Protein AF-K1S826-F1 (afdb_monomer)

Foldseek 3Di:
DDADPDHQADPPPRDGDDDDPLVPDPVSVVVVVVCCVVPPVVVQVVCVVVVNDDDDDCDPDPPPCPPVVVVD

Nearest PDB structures (foldseek):
  3gmt-assembly2_B  TM=5.117E-01  e=4.758E-02  Burkholderia pseudomallei 1710b
  3gmt-assembly1_A  TM=5.026E-01  e=8.331E-02  Burkholderia pseudomallei 1710b
  7zuw-assembly1_CC  TM=2.321E-01  e=7.357E+00  Saccharomyces cerevisiae

Sequence (72 aa):
MHPSKVEGICDICGSKLVQRGDDSDENAIKQRLAIYDEKTSPLIDFYTKKGVLVTEEVSEKINRLGKEAAED

Structure (mmCIF, N/CA/C/O backbone):
data_AF-K1S826-F1
#
_entry.id   AF-K1S826-F1
#
loop_
_atom_site.group_PDB
_atom_site.id
_atom_site.type_symbol
_atom_site.label_atom_id
_atom_site.label_alt_id
_atom_site.label_comp_id
_atom_site.label_asym_id
_atom_site.label_entity_id
_atom_site.label_seq_id
_atom_site.pdbx_PDB_ins_code
_atom_site.Cartn_x
_atom_site.Cartn_y
_atom_site.Cartn_z
_atom_site.occupancy
_atom_site.B_iso_or_equiv
_atom_site.auth_seq_id
_atom_site.auth_comp_id
_atom_site.auth_asym_id
_atom_site.auth_atom_id
_atom_site.pdbx_PDB_model_num
ATOM 1 N N . MET A 1 1 ? 9.938 -9.638 -3.287 1.00 62.12 1 MET A N 1
ATOM 2 C CA . MET A 1 1 ? 9.353 -8.714 -4.268 1.00 62.12 1 MET A CA 1
ATOM 3 C C . MET A 1 1 ? 8.601 -9.550 -5.285 1.00 62.12 1 MET A C 1
ATOM 5 O O . MET A 1 1 ? 8.872 -10.745 -5.347 1.00 62.12 1 MET A O 1
ATOM 9 N N . HIS A 1 2 ? 7.693 -8.963 -6.063 1.00 74.94 2 HIS A N 1
ATOM 10 C CA . HIS A 1 2 ? 7.057 -9.639 -7.198 1.00 74.94 2 HIS A CA 1
ATOM 11 C C . HIS A 1 2 ? 7.645 -9.083 -8.506 1.00 74.94 2 HIS A C 1
ATOM 13 O O . HIS A 1 2 ? 7.138 -8.086 -9.021 1.00 74.94 2 HIS A O 1
ATOM 19 N N . PRO A 1 3 ? 8.784 -9.622 -8.978 1.00 84.81 3 PRO A N 1
ATOM 20 C CA . PRO A 1 3 ? 9.392 -9.171 -10.222 1.00 84.81 3 PRO A CA 1
ATOM 21 C C . PRO A 1 3 ? 8.553 -9.621 -11.422 1.00 84.81 3 PRO A C 1
ATOM 23 O O . PRO A 1 3 ? 7.906 -10.667 -11.375 1.00 84.81 3 PRO A O 1
ATOM 26 N N . SER A 1 4 ? 8.600 -8.850 -12.506 1.00 92.69 4 SER A N 1
ATOM 27 C CA . SER A 1 4 ? 8.038 -9.270 -13.789 1.00 92.69 4 SER A CA 1
ATOM 28 C C . SER A 1 4 ? 8.782 -10.488 -14.346 1.00 92.69 4 SER A C 1
ATOM 30 O O . 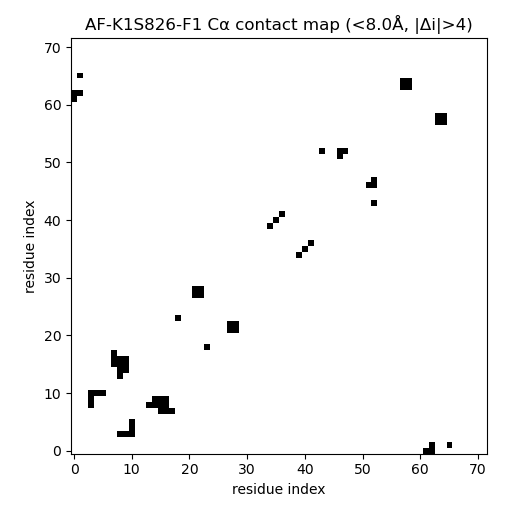SER A 1 4 ? 9.971 -10.675 -14.071 1.00 92.69 4 SER A O 1
ATOM 32 N N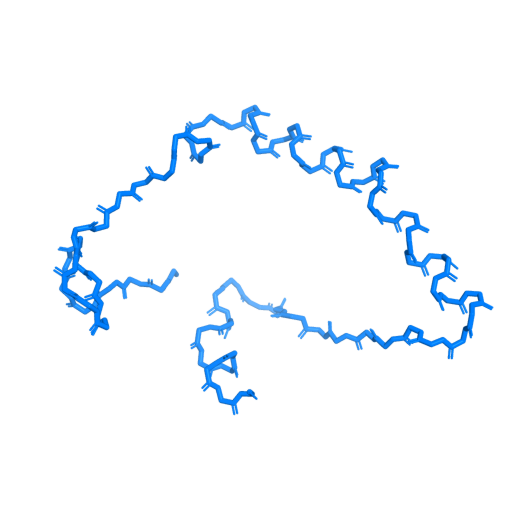 . LYS A 1 5 ? 8.108 -11.310 -15.164 1.00 93.56 5 LYS A N 1
ATOM 33 C CA . LYS A 1 5 ? 8.738 -12.477 -15.818 1.00 93.56 5 LYS A CA 1
ATOM 34 C C . LYS A 1 5 ? 9.862 -12.057 -16.757 1.00 93.56 5 LYS A C 1
ATOM 36 O O . LYS A 1 5 ? 10.871 -12.749 -16.868 1.00 93.56 5 LYS A O 1
ATOM 41 N N . VAL A 1 6 ? 9.668 -10.929 -17.437 1.00 95.81 6 VAL A N 1
ATOM 42 C CA . VAL A 1 6 ? 10.688 -10.264 -18.249 1.00 95.81 6 VAL A CA 1
ATOM 43 C C . VAL A 1 6 ? 11.024 -8.941 -17.584 1.00 95.81 6 VAL A C 1
ATOM 45 O O . VAL A 1 6 ? 10.131 -8.138 -17.310 1.00 95.81 6 VAL A O 1
ATOM 48 N N . GLU A 1 7 ? 12.304 -8.714 -17.305 1.00 94.75 7 GLU A N 1
ATOM 49 C CA . GLU A 1 7 ? 12.764 -7.529 -16.585 1.00 94.75 7 GLU A CA 1
ATOM 50 C C . GLU A 1 7 ? 12.259 -6.238 -17.246 1.00 94.75 7 GLU A C 1
ATOM 52 O O . GLU A 1 7 ? 12.440 -6.009 -18.443 1.00 94.75 7 GLU A O 1
ATOM 57 N N . GLY A 1 8 ? 11.579 -5.406 -16.454 1.00 94.44 8 GLY A N 1
ATOM 58 C CA . GLY A 1 8 ? 11.075 -4.111 -16.901 1.00 94.44 8 GLY A CA 1
ATOM 59 C C . GLY A 1 8 ? 9.861 -4.157 -17.832 1.00 94.44 8 GLY A C 1
ATOM 60 O O . GLY A 1 8 ? 9.489 -3.103 -18.341 1.00 94.44 8 GLY A O 1
ATOM 61 N N . ILE A 1 9 ? 9.225 -5.313 -18.058 1.00 96.75 9 ILE A N 1
ATOM 62 C CA . ILE A 1 9 ? 8.053 -5.458 -18.938 1.00 96.75 9 ILE A CA 1
ATOM 63 C C . ILE A 1 9 ? 6.834 -5.959 -18.154 1.00 96.75 9 ILE A C 1
ATOM 65 O O . ILE A 1 9 ? 6.927 -6.900 -17.374 1.00 96.75 9 ILE A O 1
ATOM 69 N N . CYS A 1 10 ? 5.670 -5.345 -18.371 1.00 94.62 10 CYS A N 1
ATOM 70 C CA . CYS A 1 10 ? 4.410 -5.796 -17.789 1.00 94.62 10 CYS A CA 1
ATOM 71 C C . CYS A 1 10 ? 3.992 -7.161 -18.359 1.00 94.62 10 CYS A C 1
ATOM 73 O O . CYS A 1 10 ? 3.808 -7.299 -19.569 1.00 94.62 10 CYS A O 1
ATOM 75 N N . ASP A 1 11 ? 3.739 -8.133 -17.480 1.00 94.81 11 ASP A N 1
ATOM 76 C CA . ASP A 1 11 ? 3.343 -9.497 -17.860 1.00 94.81 11 ASP A CA 1
ATOM 77 C C . ASP A 1 11 ? 1.957 -9.588 -18.534 1.00 94.81 11 ASP A C 1
ATOM 79 O O . ASP A 1 11 ? 1.657 -10.600 -19.165 1.00 94.81 11 ASP A O 1
ATOM 83 N N . ILE A 1 12 ? 1.110 -8.556 -18.401 1.00 94.38 12 ILE A N 1
ATOM 84 C CA . ILE A 1 12 ? -0.265 -8.539 -18.935 1.00 94.38 12 ILE A CA 1
ATOM 85 C C . ILE A 1 12 ? -0.336 -7.794 -20.270 1.00 94.38 12 ILE A C 1
ATOM 87 O O . ILE A 1 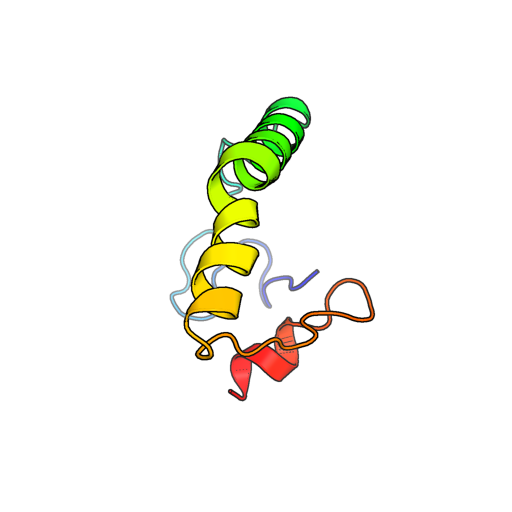12 ? -0.877 -8.316 -21.240 1.00 94.38 12 ILE A O 1
ATOM 91 N N . CYS A 1 13 ? 0.183 -6.563 -20.328 1.00 96.44 13 CYS A N 1
ATOM 92 C CA . CYS A 1 13 ? 0.029 -5.696 -21.502 1.00 96.44 13 CYS A CA 1
ATOM 93 C C . CYS A 1 13 ? 1.332 -5.425 -22.268 1.00 96.44 13 CYS A C 1
ATOM 95 O O . CYS A 1 13 ? 1.298 -4.749 -23.293 1.00 96.44 13 CYS A O 1
ATOM 97 N N . GLY A 1 14 ? 2.478 -5.921 -21.789 1.00 96.31 14 GLY A N 1
ATOM 98 C CA . GLY A 1 14 ? 3.770 -5.773 -22.464 1.00 96.31 14 GLY A CA 1
ATOM 99 C C . GLY A 1 14 ? 4.376 -4.364 -22.422 1.00 96.31 14 GLY A C 1
ATOM 100 O O . GLY A 1 14 ? 5.388 -4.116 -23.075 1.00 96.31 14 GLY A O 1
ATOM 101 N N . SER A 1 15 ? 3.786 -3.423 -21.678 1.00 97.06 15 SER A N 1
ATOM 102 C CA . SER A 1 15 ? 4.334 -2.071 -21.523 1.00 97.06 15 SER A CA 1
ATOM 103 C C . SER A 1 15 ? 5.619 -2.062 -20.687 1.00 97.06 15 SER A C 1
ATOM 105 O O . SER A 1 15 ? 5.855 -2.954 -19.870 1.00 97.06 15 SER A O 1
ATOM 107 N N . LYS A 1 16 ? 6.456 -1.032 -20.869 1.00 97.44 16 LYS A N 1
ATOM 108 C CA . LYS A 1 16 ? 7.636 -0.822 -20.021 1.00 97.44 16 LYS A CA 1
ATOM 109 C C . LYS A 1 16 ? 7.211 -0.380 -18.622 1.00 97.44 16 LYS A C 1
ATOM 111 O O . LYS A 1 16 ? 6.449 0.575 -18.480 1.00 97.44 16 LYS A O 1
ATOM 116 N N . LEU A 1 17 ? 7.746 -1.048 -17.608 1.00 95.12 17 LEU A N 1
ATOM 117 C CA . LEU A 1 17 ? 7.606 -0.666 -16.211 1.00 95.12 17 LEU A CA 1
ATOM 118 C C . LEU A 1 17 ? 8.537 0.505 -15.901 1.00 95.12 17 LEU A C 1
ATOM 120 O O . LEU A 1 17 ? 9.662 0.581 -16.394 1.00 95.12 17 LEU A O 1
ATOM 124 N N . VAL A 1 18 ? 8.058 1.405 -15.053 1.00 92.69 18 VAL A N 1
ATOM 125 C CA . VAL A 1 18 ? 8.827 2.535 -14.536 1.00 92.69 18 VAL A CA 1
ATOM 126 C C . VAL A 1 18 ? 8.622 2.615 -13.031 1.00 92.69 18 VAL A C 1
ATOM 128 O O . VAL A 1 18 ? 7.538 2.308 -12.531 1.00 92.69 18 VAL A O 1
ATOM 131 N N . GLN A 1 19 ? 9.658 3.029 -12.306 1.00 86.56 19 GLN A N 1
ATOM 132 C CA . GLN A 1 19 ? 9.501 3.386 -10.901 1.00 86.56 19 GLN A CA 1
ATOM 133 C C . GLN A 1 19 ? 8.667 4.666 -10.816 1.00 86.56 19 GLN A C 1
ATOM 135 O O . GLN A 1 19 ? 8.872 5.600 -11.597 1.00 86.56 19 GLN A O 1
ATOM 140 N N . ARG A 1 20 ? 7.712 4.719 -9.887 1.00 85.56 20 ARG A N 1
ATOM 141 C CA . ARG A 1 20 ? 6.962 5.953 -9.658 1.00 85.56 20 ARG A CA 1
ATOM 142 C C . ARG A 1 20 ? 7.891 7.010 -9.067 1.00 85.56 20 ARG A C 1
ATOM 144 O O . ARG A 1 20 ? 8.734 6.706 -8.226 1.00 85.56 20 ARG A O 1
ATOM 151 N N . GLY A 1 21 ? 7.707 8.262 -9.478 1.00 79.56 21 GLY A N 1
ATOM 152 C CA . GLY A 1 21 ? 8.557 9.366 -9.022 1.00 79.56 21 GLY A CA 1
ATOM 153 C C . GLY A 1 21 ? 8.532 9.583 -7.504 1.00 79.56 21 GLY A C 1
ATOM 154 O O . GLY A 1 21 ? 9.532 10.009 -6.939 1.00 79.56 21 GLY A O 1
ATOM 155 N N . ASP A 1 22 ? 7.428 9.242 -6.832 1.00 75.12 22 ASP A N 1
ATOM 156 C CA . ASP A 1 22 ? 7.269 9.379 -5.380 1.00 75.12 22 ASP A CA 1
ATOM 157 C C . ASP A 1 22 ? 7.849 8.211 -4.561 1.00 75.12 22 ASP A C 1
ATOM 159 O O . ASP A 1 22 ? 7.918 8.310 -3.339 1.00 75.12 22 ASP A O 1
ATOM 163 N N . ASP A 1 23 ? 8.308 7.138 -5.212 1.00 76.69 23 ASP A N 1
ATOM 164 C CA . ASP A 1 23 ? 8.912 5.965 -4.558 1.00 76.69 23 ASP A CA 1
ATOM 165 C C . ASP A 1 23 ? 10.454 6.055 -4.488 1.00 76.69 23 ASP A C 1
ATOM 167 O O . ASP A 1 23 ? 11.128 5.059 -4.228 1.00 76.69 23 ASP A O 1
ATOM 171 N N . SER A 1 24 ? 11.034 7.228 -4.772 1.00 73.50 24 SER A N 1
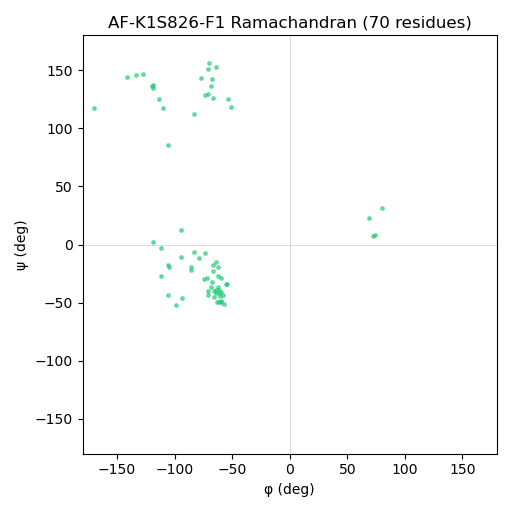ATOM 172 C CA . SER A 1 24 ? 12.494 7.437 -4.843 1.00 73.50 24 SER A CA 1
ATOM 173 C C . SER A 1 24 ? 13.072 8.183 -3.635 1.00 73.50 24 SER A C 1
ATOM 175 O O . SER A 1 24 ? 14.275 8.113 -3.392 1.00 73.50 24 SER A O 1
ATOM 177 N N . ASP A 1 25 ? 12.229 8.897 -2.882 1.00 83.75 25 ASP A N 1
ATOM 178 C CA . ASP A 1 25 ? 12.631 9.684 -1.715 1.00 83.75 25 ASP A CA 1
ATOM 179 C C . ASP A 1 25 ? 12.106 9.032 -0.431 1.00 83.75 25 ASP A C 1
ATOM 181 O O . ASP A 1 25 ? 10.899 8.933 -0.198 1.00 83.75 25 ASP A O 1
ATOM 185 N N . GLU A 1 26 ? 13.025 8.614 0.435 1.00 84.38 26 GLU A N 1
ATOM 186 C CA . GLU A 1 26 ? 12.709 8.055 1.749 1.00 84.38 26 GLU A CA 1
ATOM 187 C C . GLU A 1 26 ? 11.835 9.007 2.587 1.00 84.38 26 GLU A C 1
ATOM 189 O O . GLU A 1 26 ? 10.956 8.562 3.331 1.00 84.38 26 GLU A O 1
ATOM 194 N N . ASN A 1 27 ? 12.019 10.324 2.442 1.00 85.94 27 ASN A N 1
ATOM 195 C CA . ASN A 1 27 ? 11.210 11.314 3.148 1.00 85.94 27 ASN A CA 1
ATOM 196 C C . ASN A 1 27 ? 9.760 11.323 2.659 1.00 85.94 27 ASN A C 1
ATOM 198 O O . ASN A 1 27 ? 8.850 11.451 3.478 1.00 85.94 27 ASN A O 1
ATOM 202 N N . ALA A 1 28 ? 9.526 11.122 1.359 1.00 85.31 28 ALA A N 1
ATOM 203 C CA . ALA A 1 28 ? 8.177 11.023 0.808 1.00 85.31 28 ALA A CA 1
ATOM 204 C C . ALA A 1 28 ? 7.436 9.799 1.372 1.00 85.31 28 ALA A C 1
ATOM 206 O O . ALA A 1 28 ? 6.261 9.899 1.731 1.00 85.31 28 ALA A O 1
ATOM 207 N N . ILE A 1 29 ? 8.127 8.664 1.541 1.00 85.69 29 ILE A N 1
ATOM 208 C CA . ILE A 1 29 ? 7.562 7.459 2.172 1.00 85.69 29 ILE A CA 1
ATOM 209 C C . ILE A 1 29 ? 7.198 7.735 3.637 1.00 85.69 29 ILE A C 1
ATOM 211 O O . ILE A 1 29 ? 6.066 7.468 4.049 1.00 85.69 29 ILE A O 1
ATOM 215 N N . LYS A 1 30 ? 8.117 8.319 4.418 1.00 89.06 30 LYS A N 1
ATOM 216 C CA . LYS A 1 30 ? 7.863 8.679 5.827 1.00 89.06 30 LYS A CA 1
ATOM 217 C C . LYS A 1 30 ? 6.682 9.635 5.963 1.00 89.06 30 LYS A C 1
ATOM 219 O O . LYS A 1 30 ? 5.823 9.436 6.818 1.00 89.06 30 LYS A O 1
ATOM 224 N N . GLN A 1 31 ? 6.604 10.639 5.092 1.00 90.62 31 GLN A N 1
ATOM 225 C CA . GLN A 1 31 ? 5.506 11.597 5.079 1.00 90.62 31 GLN A CA 1
ATOM 226 C C . GLN A 1 31 ? 4.166 10.926 4.747 1.00 90.62 31 GLN A C 1
ATOM 228 O O . GLN A 1 31 ? 3.161 11.224 5.391 1.00 90.62 31 GLN A O 1
ATOM 233 N N . ARG A 1 32 ? 4.135 9.999 3.780 1.00 90.19 32 ARG A N 1
ATOM 234 C CA . ARG A 1 32 ? 2.921 9.238 3.438 1.00 90.19 32 ARG A CA 1
ATOM 235 C C . ARG A 1 32 ? 2.419 8.406 4.618 1.00 90.19 32 ARG A C 1
ATOM 237 O O . ARG A 1 32 ? 1.214 8.400 4.861 1.00 90.19 32 ARG A O 1
ATOM 244 N N . LEU A 1 33 ? 3.318 7.757 5.360 1.00 92.12 33 LEU A N 1
ATOM 245 C CA . LEU A 1 33 ? 2.958 6.993 6.560 1.00 92.12 33 LEU A CA 1
ATOM 246 C C . LEU A 1 33 ? 2.427 7.902 7.677 1.00 92.12 33 LEU A C 1
ATOM 248 O O . LEU A 1 33 ? 1.356 7.633 8.207 1.00 92.12 33 LEU A O 1
ATOM 252 N N . ALA A 1 34 ? 3.087 9.031 7.949 1.00 93.62 34 ALA A N 1
ATOM 253 C CA . ALA A 1 34 ? 2.610 9.991 8.948 1.00 93.62 34 ALA A CA 1
ATOM 254 C C . ALA A 1 34 ? 1.205 10.535 8.618 1.00 93.62 34 ALA A C 1
ATOM 256 O O . ALA A 1 34 ? 0.351 10.642 9.494 1.00 93.62 34 ALA A O 1
ATOM 257 N N . ILE A 1 35 ? 0.936 10.834 7.340 1.00 95.44 35 ILE A N 1
ATOM 258 C CA . ILE A 1 35 ? -0.391 11.275 6.884 1.00 95.44 35 ILE A CA 1
ATOM 259 C C . ILE A 1 35 ? -1.433 10.160 7.036 1.00 95.44 35 ILE A C 1
ATOM 261 O O . ILE A 1 35 ? -2.575 10.442 7.405 1.00 95.44 35 ILE A O 1
ATOM 265 N N . TYR A 1 36 ? -1.075 8.906 6.739 1.00 94.50 36 TYR A N 1
ATOM 266 C CA . TYR A 1 36 ? -1.959 7.763 6.968 1.00 94.50 36 TYR A CA 1
ATOM 267 C C . TYR A 1 36 ? -2.328 7.649 8.452 1.00 94.50 36 TYR A C 1
ATOM 269 O O . TYR A 1 36 ? -3.518 7.573 8.765 1.00 94.50 36 TYR A O 1
ATOM 277 N N . ASP A 1 37 ? -1.343 7.720 9.348 1.00 95.38 37 ASP A N 1
ATOM 278 C CA . ASP A 1 37 ? -1.559 7.635 10.793 1.00 95.38 37 ASP A CA 1
ATOM 279 C C . ASP A 1 37 ? -2.465 8.767 11.291 1.00 95.38 37 ASP A C 1
ATOM 281 O O . ASP A 1 37 ? -3.419 8.514 12.023 1.00 95.38 37 ASP A O 1
ATOM 285 N N . GLU A 1 38 ? -2.232 10.001 10.838 1.00 97.25 38 GLU A N 1
ATOM 286 C CA . GLU A 1 38 ? -3.006 11.175 11.255 1.00 97.25 38 GLU A CA 1
ATOM 287 C C . GLU A 1 38 ? -4.437 11.175 10.692 1.00 97.25 38 GLU A C 1
ATOM 289 O O . GLU A 1 38 ? -5.388 11.512 11.397 1.00 97.25 38 GLU A O 1
ATOM 294 N N . LYS A 1 39 ? -4.607 10.835 9.407 1.00 97.00 39 LYS A N 1
ATOM 295 C CA . LYS A 1 39 ? -5.853 11.121 8.672 1.00 97.00 39 LYS A CA 1
ATOM 296 C C . LYS A 1 39 ? -6.667 9.893 8.302 1.00 97.00 39 LYS A C 1
ATOM 298 O O . LYS A 1 39 ? -7.877 10.011 8.125 1.00 97.00 39 LYS A O 1
ATOM 303 N N . THR A 1 40 ? -6.027 8.738 8.148 1.00 95.88 40 THR A N 1
ATOM 304 C CA . THR A 1 40 ? -6.683 7.512 7.665 1.00 95.88 40 THR A CA 1
ATOM 305 C C . THR A 1 40 ? -6.911 6.514 8.793 1.00 95.88 40 THR A C 1
ATOM 307 O O . THR A 1 40 ? -8.016 5.988 8.906 1.00 95.88 40 THR A O 1
ATOM 310 N N . SER A 1 41 ? -5.926 6.298 9.672 1.00 96.44 41 SER A N 1
ATOM 311 C CA . SER A 1 41 ? -6.046 5.358 10.796 1.00 96.44 41 SER A CA 1
ATOM 312 C C . SER A 1 41 ? -7.259 5.612 11.718 1.00 96.44 41 SER A C 1
ATOM 314 O O . SER A 1 41 ? -7.893 4.631 12.113 1.00 96.44 41 SER A O 1
ATOM 316 N N . PRO A 1 42 ? -7.716 6.864 11.975 1.00 98.06 42 PRO A N 1
ATOM 317 C CA . PRO A 1 42 ? -8.907 7.103 12.800 1.00 98.06 42 PRO A CA 1
ATOM 318 C C . PRO A 1 42 ? -10.211 6.550 12.205 1.00 98.06 42 PRO A C 1
ATOM 320 O O . PRO A 1 42 ? -11.217 6.422 12.907 1.00 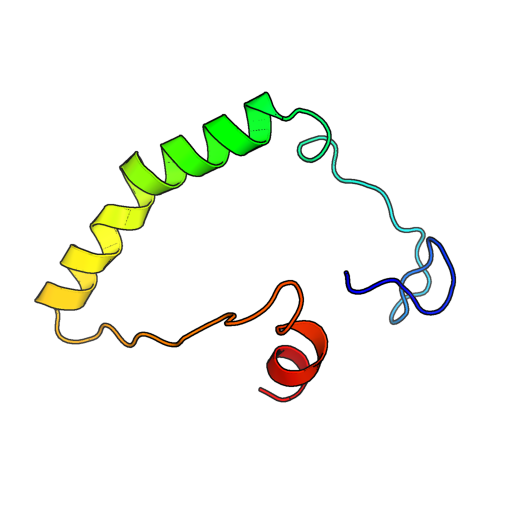98.06 42 PRO A O 1
ATOM 323 N N . LEU A 1 43 ? -10.225 6.200 10.911 1.00 97.25 43 LEU A N 1
ATOM 324 C CA . LEU A 1 43 ? -11.374 5.542 10.289 1.00 97.25 43 LEU A CA 1
ATOM 325 C C . LEU A 1 43 ? -11.607 4.132 10.848 1.00 97.25 43 LEU A C 1
ATOM 327 O O . LEU A 1 43 ? -12.743 3.658 10.804 1.00 97.25 43 LEU A O 1
ATOM 331 N N . ILE A 1 44 ? -10.585 3.489 11.423 1.00 96.62 44 ILE A N 1
ATOM 332 C CA . ILE A 1 44 ? -10.725 2.203 12.120 1.00 96.6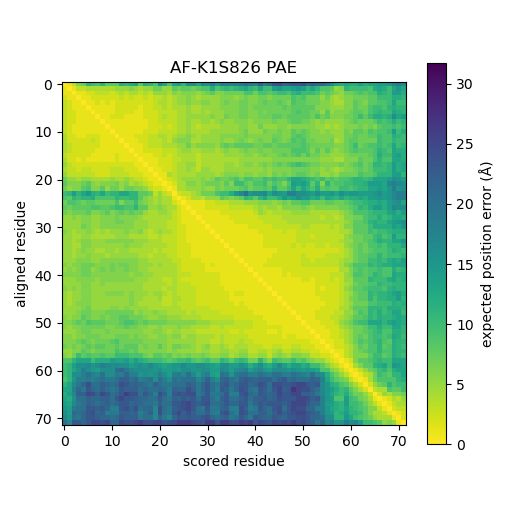2 44 ILE A CA 1
ATOM 333 C C . ILE A 1 44 ? -11.749 2.342 13.250 1.00 96.62 44 ILE A C 1
ATOM 335 O O . ILE A 1 44 ? -12.733 1.600 13.287 1.00 96.62 44 ILE A O 1
ATOM 339 N N . ASP A 1 45 ? -11.597 3.347 14.114 1.00 97.25 45 ASP A N 1
ATOM 340 C CA . ASP A 1 45 ? -12.540 3.619 15.205 1.00 97.25 45 ASP A CA 1
ATOM 341 C C . ASP A 1 45 ? -13.939 3.947 14.684 1.00 97.25 45 ASP A C 1
ATOM 343 O O . ASP A 1 45 ? -14.947 3.528 15.260 1.00 97.25 45 ASP A O 1
ATOM 347 N N . PHE A 1 46 ? -14.021 4.705 13.588 1.00 98.25 46 PHE A N 1
ATOM 348 C CA . PHE A 1 46 ? -15.294 5.074 12.977 1.00 98.25 46 PHE A CA 1
ATOM 349 C C . PHE A 1 46 ? -16.082 3.844 12.506 1.00 98.25 46 PHE A C 1
ATOM 351 O O . PHE A 1 46 ? -17.263 3.708 12.837 1.00 98.25 46 PHE A O 1
ATOM 358 N N . TYR A 1 47 ? -15.444 2.931 11.769 1.00 98.00 47 TYR A N 1
ATOM 359 C CA . TYR A 1 47 ? -16.102 1.715 11.285 1.00 98.00 47 TYR A CA 1
ATOM 360 C C . TYR A 1 47 ? -16.309 0.673 12.391 1.00 98.00 47 TYR A C 1
ATOM 362 O O . TYR A 1 47 ? -17.324 -0.027 12.372 1.00 98.00 47 TYR A O 1
ATOM 370 N N . THR A 1 48 ? -15.435 0.643 13.404 1.00 97.44 48 THR A N 1
ATOM 371 C CA . THR A 1 48 ? -15.631 -0.159 14.624 1.00 97.44 48 THR A CA 1
ATOM 372 C C . THR A 1 48 ? -16.914 0.254 15.342 1.00 97.44 48 THR A C 1
ATOM 374 O O . THR A 1 48 ? -17.762 -0.588 15.622 1.00 97.44 48 THR A O 1
ATOM 377 N N . LYS A 1 49 ? -17.127 1.560 15.568 1.00 9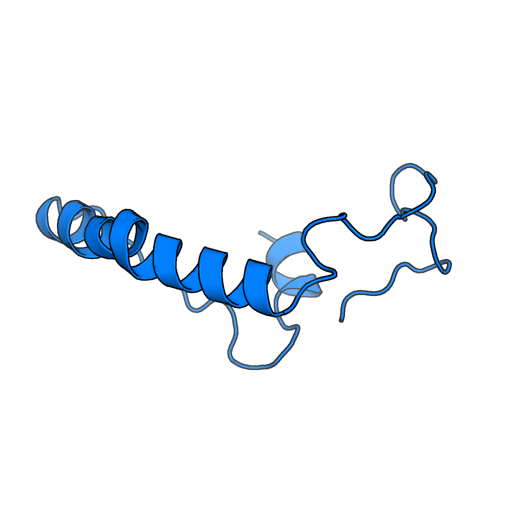8.31 49 LYS A N 1
ATOM 378 C CA . LYS A 1 49 ? -18.345 2.087 16.221 1.00 98.31 49 LYS A CA 1
ATOM 379 C C . LYS A 1 49 ? -19.623 1.807 15.432 1.00 98.31 49 LYS A C 1
ATOM 381 O O . LYS A 1 49 ? -20.696 1.721 16.020 1.00 98.31 49 LYS A O 1
ATOM 386 N N . LYS A 1 50 ? -19.518 1.671 14.111 1.00 98.25 50 LYS A N 1
ATOM 387 C CA . LYS A 1 50 ? -20.636 1.280 13.246 1.00 98.25 50 LYS A CA 1
ATOM 388 C C . LYS A 1 50 ? -20.922 -0.224 13.259 1.00 98.25 50 LYS A C 1
ATOM 390 O O . LYS A 1 50 ? -21.955 -0.619 12.733 1.00 98.25 50 LYS A O 1
ATOM 395 N N . GLY A 1 51 ? -20.035 -1.046 13.824 1.00 98.12 51 GLY A N 1
ATOM 396 C CA . GLY A 1 51 ? -20.185 -2.502 13.862 1.00 98.12 51 GLY A CA 1
ATOM 397 C C . GLY A 1 51 ? -20.052 -3.175 12.493 1.00 98.12 51 GLY A C 1
ATOM 398 O O . GLY A 1 51 ? -20.586 -4.261 12.303 1.00 98.12 51 GLY A O 1
ATOM 399 N N . VAL A 1 52 ? -19.383 -2.524 11.534 1.00 98.00 52 VAL A N 1
ATOM 400 C CA . VAL A 1 52 ? -19.226 -3.021 10.150 1.00 98.00 52 VAL A CA 1
ATOM 401 C C . VAL A 1 52 ? -17.767 -3.255 9.757 1.00 98.00 52 VAL A C 1
ATOM 403 O O . VAL A 1 52 ? -17.489 -3.579 8.606 1.00 98.00 52 VAL A O 1
ATOM 406 N N . LEU A 1 53 ? -16.825 -3.043 10.681 1.00 95.69 53 LEU A N 1
ATOM 407 C CA . LEU A 1 53 ? -15.411 -3.277 10.416 1.00 95.69 53 LEU A CA 1
ATOM 408 C C . LEU A 1 53 ? -15.124 -4.783 10.370 1.00 95.69 53 LEU A C 1
ATOM 410 O O . LEU A 1 53 ? -15.443 -5.502 11.315 1.00 95.69 53 LEU A O 1
ATOM 414 N N . VAL A 1 54 ? -14.466 -5.222 9.300 1.00 93.50 54 VAL A N 1
ATOM 415 C CA . VAL A 1 54 ? -13.859 -6.551 9.168 1.00 93.50 54 VAL A CA 1
ATOM 416 C C . VAL A 1 54 ? -12.360 -6.347 8.976 1.00 93.50 54 VAL A C 1
ATOM 418 O O . VAL A 1 54 ? -11.948 -5.435 8.258 1.00 93.50 54 VAL A O 1
ATOM 421 N N . THR A 1 55 ? -11.552 -7.155 9.653 1.00 88.62 55 THR A N 1
ATOM 422 C CA . THR A 1 55 ? -10.089 -7.077 9.614 1.00 88.62 55 THR A CA 1
ATOM 423 C C . THR A 1 55 ? -9.521 -8.384 9.099 1.00 88.62 55 THR A C 1
ATOM 425 O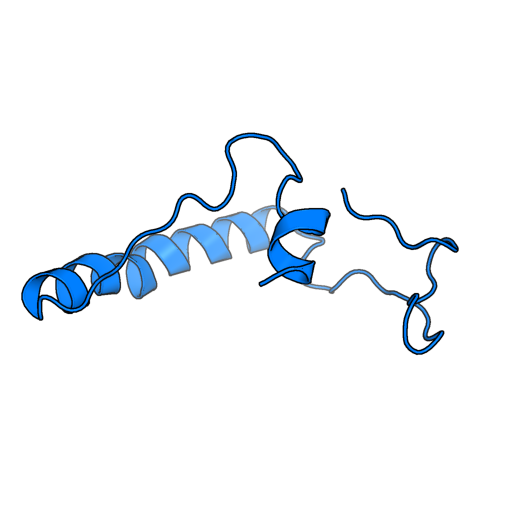 O . THR A 1 55 ? -9.930 -9.437 9.577 1.00 88.62 55 THR A O 1
ATOM 428 N N . GLU A 1 56 ? -8.538 -8.299 8.211 1.00 86.38 56 GLU A N 1
ATOM 429 C CA . GLU A 1 56 ? -7.811 -9.448 7.674 1.00 86.38 56 GLU A CA 1
ATOM 430 C C . GLU A 1 56 ? -6.307 -9.235 7.845 1.00 86.38 56 GLU A C 1
ATOM 432 O O . GLU A 1 56 ? -5.808 -8.105 7.777 1.00 86.38 56 GLU A O 1
ATOM 437 N N . GLU A 1 57 ? -5.571 -10.319 8.074 1.00 82.69 57 GLU A N 1
ATOM 438 C CA . GLU A 1 57 ? -4.115 -10.272 8.148 1.00 82.69 57 GLU A CA 1
ATOM 439 C C . GLU A 1 57 ? -3.507 -10.320 6.742 1.00 82.69 57 GLU A C 1
ATOM 441 O O . GLU A 1 57 ? -3.564 -11.326 6.044 1.00 82.69 57 GLU A O 1
ATOM 446 N N . VAL A 1 58 ? -2.895 -9.211 6.325 1.00 74.81 58 VAL A N 1
ATOM 447 C CA . VAL A 1 58 ? -2.436 -9.021 4.938 1.00 74.81 58 VAL A CA 1
ATOM 448 C C . VAL A 1 58 ? -1.032 -9.610 4.695 1.00 74.81 58 VAL A C 1
ATOM 450 O O . VAL A 1 58 ? -0.655 -9.873 3.553 1.00 74.81 58 VAL A O 1
ATOM 453 N N . SER A 1 59 ? -0.206 -9.807 5.735 1.00 70.00 59 SER A N 1
ATOM 454 C CA . SER A 1 59 ? 1.155 -10.345 5.567 1.00 70.00 59 SER A CA 1
ATOM 455 C C . SER A 1 59 ? 1.856 -10.724 6.882 1.00 70.00 59 SER A C 1
ATOM 457 O O . SER A 1 59 ? 2.286 -9.846 7.623 1.00 70.00 59 SER A O 1
ATOM 459 N N . GLU A 1 60 ? 2.179 -12.009 7.054 1.00 64.88 60 GLU A N 1
ATOM 460 C CA . GLU A 1 60 ? 3.095 -12.511 8.104 1.00 64.88 60 GLU A CA 1
ATOM 461 C C . GLU A 1 60 ? 4.588 -12.472 7.697 1.00 64.88 60 GLU A C 1
ATOM 463 O O . GLU A 1 60 ? 5.489 -12.562 8.532 1.00 64.88 60 GLU A O 1
ATOM 468 N N . LY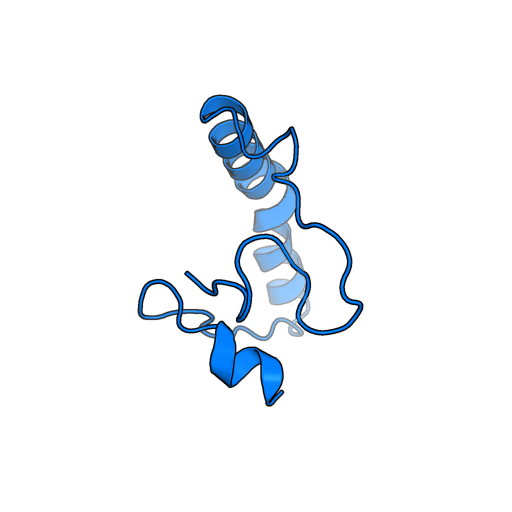S A 1 61 ? 4.879 -12.392 6.388 1.00 62.88 61 LYS A N 1
ATOM 469 C CA . LYS A 1 61 ? 6.237 -12.412 5.810 1.00 62.88 61 LYS A CA 1
ATOM 470 C C . LYS A 1 61 ? 6.329 -11.445 4.638 1.00 62.88 61 LYS A C 1
ATOM 472 O O . LYS A 1 61 ? 5.407 -11.358 3.831 1.00 62.88 61 LYS A O 1
ATOM 477 N N . ILE A 1 62 ? 7.485 -10.794 4.482 1.00 57.56 62 ILE A N 1
ATOM 478 C CA . ILE A 1 62 ? 7.750 -9.880 3.362 1.00 57.56 62 ILE A CA 1
ATOM 479 C C . ILE A 1 62 ? 7.412 -10.583 2.028 1.00 57.56 62 ILE A C 1
ATOM 481 O O . ILE A 1 62 ? 8.069 -11.557 1.660 1.00 57.56 62 ILE A O 1
ATOM 485 N N . ASN A 1 63 ? 6.450 -10.033 1.271 1.00 55.34 63 ASN A N 1
ATOM 486 C CA . ASN A 1 63 ? 5.982 -10.484 -0.057 1.00 55.34 63 ASN A CA 1
ATOM 487 C C . ASN A 1 63 ? 4.997 -11.669 -0.119 1.00 55.34 63 ASN A C 1
ATOM 489 O O . ASN A 1 63 ? 5.010 -12.404 -1.106 1.00 55.34 63 ASN A O 1
ATOM 493 N N . ARG A 1 64 ? 4.125 -11.856 0.874 1.00 50.09 64 ARG A N 1
ATOM 494 C CA . ARG A 1 64 ? 3.093 -12.909 0.817 1.00 50.09 64 ARG A CA 1
ATOM 495 C C . ARG A 1 64 ? 1.948 -12.629 -0.180 1.00 50.09 64 ARG A C 1
ATOM 497 O O . ARG A 1 64 ? 1.438 -13.561 -0.790 1.00 50.09 64 ARG A O 1
ATOM 504 N N . LEU A 1 65 ? 1.637 -11.356 -0.442 1.00 52.50 65 LEU A N 1
ATOM 505 C CA . LEU A 1 65 ? 0.467 -10.941 -1.234 1.00 52.50 65 LEU A CA 1
ATOM 506 C C . LEU A 1 65 ? 0.431 -11.408 -2.698 1.00 52.50 65 LEU A C 1
ATOM 508 O O . LEU A 1 65 ? -0.631 -11.394 -3.301 1.00 52.50 65 LEU A O 1
ATOM 512 N N . GLY A 1 66 ? 1.554 -11.802 -3.303 1.00 55.88 66 GLY A N 1
ATOM 513 C CA . GLY A 1 66 ? 1.597 -12.049 -4.751 1.00 55.88 66 GLY A CA 1
ATOM 514 C C . GLY A 1 66 ? 0.782 -13.255 -5.231 1.00 55.88 66 GLY A C 1
ATOM 515 O O . GLY A 1 66 ? 0.284 -13.227 -6.350 1.00 55.88 66 GLY A O 1
ATOM 516 N N . LYS A 1 67 ? 0.665 -14.312 -4.415 1.00 48.44 67 LYS A N 1
ATOM 517 C CA . LYS A 1 67 ? -0.119 -15.507 -4.777 1.00 48.44 67 LYS A CA 1
ATOM 518 C C . LYS A 1 67 ? -1.553 -15.435 -4.266 1.00 48.44 67 LYS A C 1
ATOM 520 O O . LYS A 1 67 ? -2.463 -15.682 -5.036 1.00 48.44 67 LYS A O 1
ATOM 525 N N . GLU A 1 68 ? -1.737 -15.048 -3.007 1.00 50.03 68 GLU A N 1
ATOM 526 C CA . GLU A 1 68 ? -3.057 -15.038 -2.363 1.00 50.03 68 GLU A CA 1
ATOM 527 C C . GLU A 1 68 ? -3.957 -13.915 -2.930 1.00 50.03 68 GLU A C 1
ATOM 529 O O . GLU A 1 68 ? -5.097 -14.180 -3.282 1.00 50.03 68 GLU A O 1
ATOM 534 N N . ALA A 1 69 ? -3.435 -12.706 -3.196 1.00 50.69 69 ALA A N 1
ATOM 535 C CA . ALA A 1 69 ? -4.242 -11.610 -3.766 1.00 50.69 69 ALA A CA 1
ATOM 536 C C . ALA A 1 69 ? -4.601 -11.778 -5.258 1.00 50.69 69 ALA A C 1
ATOM 538 O O . ALA A 1 69 ? -5.311 -10.946 -5.814 1.00 50.69 69 ALA A O 1
ATOM 539 N N . ALA A 1 70 ? -4.047 -12.789 -5.933 1.00 48.81 70 ALA A N 1
ATOM 540 C CA . ALA A 1 70 ? -4.419 -13.139 -7.304 1.00 48.81 70 ALA A CA 1
ATOM 541 C C . ALA A 1 70 ? -5.501 -14.233 -7.353 1.00 48.81 70 ALA A C 1
ATOM 543 O O . ALA A 1 70 ? -6.012 -14.524 -8.435 1.00 48.81 70 ALA A O 1
ATOM 544 N N . GLU A 1 71 ? -5.788 -14.863 -6.210 1.00 50.75 71 GLU A N 1
ATOM 545 C CA . GLU A 1 71 ? -6.730 -15.975 -6.066 1.00 50.75 71 GLU A CA 1
ATOM 546 C C . GLU A 1 71 ? -8.055 -15.552 -5.389 1.00 50.75 71 GLU A C 1
ATOM 548 O O . GLU A 1 71 ? -9.047 -16.260 -5.569 1.00 50.75 71 GLU A O 1
ATOM 553 N N . ASP A 1 72 ? -8.086 -14.397 -4.704 1.00 42.25 72 ASP A N 1
ATOM 554 C CA . ASP A 1 72 ? -9.292 -13.698 -4.207 1.00 42.25 72 ASP A CA 1
ATOM 555 C C . ASP A 1 72 ? -9.952 -12.797 -5.275 1.00 42.25 72 ASP A C 1
ATOM 557 O O . ASP A 1 72 ? -11.206 -12.754 -5.332 1.00 42.25 72 ASP A O 1
#

Organism: NCBI:txid408170

Secondary structure (DSSP, 8-state):
----SSTTB-TTT-PBP---GGGS-HHHHHHHHHHIIIIITTHHHHHHHTT--------SSTTTHHHHTTT-

InterPro domains:
  IPR000850 Adenylate kinase/UMP-CMP kinase [PR00094] (21-36)
  IPR000850 Adenylate kinase/UMP-CMP kinase [PR00094] (38-52)
  IPR007862 Adenylate kinase, active site lid domain [PF05191] (2-22)
  IPR027417 P-loop containing nucleoside triphosphate hydrolase [G3DSA:3.40.50.300] (1-71)
  IPR036193 Adenylate kinase, active site lid domain superfamily [SSF57774] (2-23)

Mean predicted aligned error: 7.62 Å

Radius of gyration: 16.85 Å; Cα contacts (8 Å, |Δi|>4): 35; chains: 1; bounding box: 33×28×39 Å

Solvent-accessible surface area (backbone atoms only — not comparable to full-atom values): 4773 Å² total; per-residue (Å²): 122,87,77,52,92,46,86,57,30,39,84,87,81,63,45,77,62,74,83,58,84,69,79,74,42,72,64,52,50,54,51,52,51,53,48,38,58,72,70,50,52,62,51,54,59,55,35,48,76,68,73,72,64,81,86,78,90,75,64,99,50,98,66,54,50,73,62,58,70,73,74,112

pLDDT: mean 83.83, std 16.46, range [42.25, 98.31]